Protein AF-C0XGL8-F1 (afdb_monomer_lite)

pLDDT: mean 82.8, std 14.72, range [52.31, 97.38]

Radius of gyration: 19.2 Å; chains: 1; bounding box: 34×46×50 Å

Secondary structure (DSSP, 8-state):
-HHHHHHHHHHHHT--PPPHHHHHHHHHHHHHHHH--HHHHHHHHT-S-HHHHHHHTTHHHHHHHHHHHH----

Organism: Lentilactobacillus hilgardii (strain ATCC 8290 / DSM 20176 / CCUG 30140 / JCM 1155 / KCTC 3500 / NBRC 15886 / NCIMB 8040 / NRRL B-1843 / 9) (NCBI:txid1423757)

InterPro do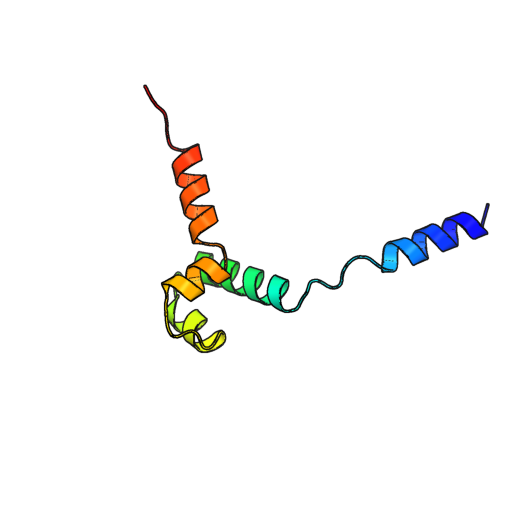mains:
  IPR011010 DNA breaking-rejoining enzyme, catalytic core [SSF56349] (17-69)
  IPR013762 Integrase-like, catalytic domain superfamily [G3DSA:1.10.443.10] (3-72)

Sequence (74 aa):
MELMEYLDETVAVEKRTPSTHTHRKKFGHHYYKRTHDIETLMKIFNYSSQKITKHYIGVTDDEINQLQNNFRLG

Structure (mmCIF, N/CA/C/O backbone):
data_AF-C0XGL8-F1
#
_entry.id   AF-C0XGL8-F1
#
loop_
_atom_site.group_PDB
_atom_site.id
_atom_site.type_symbol
_atom_site.label_atom_id
_atom_site.label_alt_id
_atom_site.label_comp_id
_atom_site.label_asym_id
_atom_site.label_entity_id
_atom_site.label_seq_id
_atom_site.pdbx_PDB_ins_code
_atom_site.Cartn_x
_atom_site.Cartn_y
_atom_site.Cartn_z
_atom_site.occupancy
_atom_site.B_iso_or_equiv
_atom_site.auth_seq_id
_atom_site.auth_comp_id
_atom_site.auth_asym_id
_atom_site.auth_atom_id
_atom_site.pdbx_PDB_model_num
ATOM 1 N N . MET A 1 1 ? 5.196 33.236 -32.358 1.00 60.09 1 MET A N 1
ATOM 2 C CA . MET A 1 1 ? 3.883 32.608 -32.103 1.00 60.09 1 MET A CA 1
ATOM 3 C C . MET A 1 1 ? 3.962 31.098 -32.305 1.00 60.09 1 MET A C 1
ATOM 5 O O . MET A 1 1 ? 3.513 30.390 -31.432 1.00 60.09 1 MET A O 1
ATOM 9 N N . GLU A 1 2 ? 4.661 30.619 -33.336 1.00 65.69 2 GLU A N 1
ATOM 10 C CA . GLU A 1 2 ? 4.948 29.189 -33.587 1.00 65.69 2 GLU A CA 1
ATOM 11 C C . GLU A 1 2 ? 5.931 28.545 -32.578 1.00 65.69 2 GLU A C 1
ATOM 13 O O . GLU A 1 2 ? 5.755 27.414 -32.145 1.00 65.69 2 GLU A O 1
ATOM 18 N N . LEU A 1 3 ? 6.933 29.299 -32.103 1.00 56.50 3 LEU A N 1
ATOM 19 C CA . LEU A 1 3 ? 7.940 28.781 -31.158 1.00 56.50 3 LEU A CA 1
ATOM 20 C C . LEU A 1 3 ? 7.426 28.566 -29.721 1.00 56.50 3 LEU A C 1
ATOM 22 O O . LEU A 1 3 ? 8.014 27.786 -28.981 1.00 56.50 3 LEU A O 1
ATOM 26 N N . MET A 1 4 ? 6.354 29.256 -29.316 1.00 62.38 4 MET A N 1
ATOM 27 C CA . MET A 1 4 ? 5.775 29.109 -27.969 1.00 62.38 4 MET A CA 1
ATOM 28 C C . MET A 1 4 ? 4.854 27.885 -27.870 1.00 62.38 4 MET A C 1
ATOM 30 O O . MET A 1 4 ? 4.771 27.282 -26.808 1.00 62.38 4 MET A O 1
ATOM 34 N N . GLU A 1 5 ? 4.212 27.496 -28.974 1.00 65.38 5 GLU A N 1
ATOM 35 C CA . GLU A 1 5 ? 3.385 26.286 -29.074 1.00 65.38 5 GLU A CA 1
ATOM 36 C C . GLU A 1 5 ? 4.257 25.017 -29.036 1.00 65.38 5 GLU A C 1
ATOM 38 O O . GLU A 1 5 ? 3.963 24.076 -28.304 1.00 65.38 5 GLU A O 1
ATOM 43 N N . TYR A 1 6 ? 5.424 25.051 -29.694 1.00 63.69 6 TYR A N 1
ATOM 44 C CA . TYR A 1 6 ? 6.419 23.968 -29.656 1.00 63.69 6 TYR A CA 1
ATOM 45 C C . TYR A 1 6 ? 7.037 23.754 -28.258 1.00 63.69 6 TYR A C 1
ATOM 47 O O . TYR A 1 6 ? 7.378 22.635 -27.861 1.00 63.69 6 TYR A O 1
ATOM 55 N N . LEU A 1 7 ? 7.183 24.832 -27.481 1.00 61.00 7 LEU A N 1
ATOM 56 C CA . LEU A 1 7 ? 7.642 24.764 -26.091 1.00 61.00 7 LEU A CA 1
ATOM 57 C C . LEU A 1 7 ? 6.572 24.170 -25.160 1.00 61.00 7 LEU A C 1
ATOM 59 O O . LEU A 1 7 ? 6.926 23.424 -24.254 1.00 61.00 7 LEU A O 1
ATOM 63 N N . ASP A 1 8 ? 5.283 24.428 -25.396 1.00 65.44 8 ASP A N 1
ATOM 64 C CA . ASP A 1 8 ? 4.191 23.849 -24.597 1.00 65.44 8 ASP A CA 1
ATOM 65 C C . ASP A 1 8 ? 4.042 22.335 -24.837 1.00 65.44 8 ASP A C 1
ATOM 67 O O . ASP A 1 8 ? 3.918 21.562 -23.886 1.00 65.44 8 ASP A O 1
ATOM 71 N N . GLU A 1 9 ? 4.177 21.874 -26.087 1.00 58.94 9 GLU A N 1
ATOM 72 C CA . GLU A 1 9 ? 4.184 20.438 -26.407 1.00 58.94 9 GLU A CA 1
ATOM 73 C C . GLU A 1 9 ? 5.401 19.706 -25.817 1.00 58.94 9 GLU A C 1
ATOM 75 O O . GLU A 1 9 ? 5.261 18.607 -25.276 1.00 58.94 9 GLU A O 1
ATOM 80 N N . THR A 1 10 ? 6.594 20.309 -25.850 1.00 57.19 10 THR A N 1
ATOM 81 C CA . THR A 1 10 ? 7.810 19.701 -25.273 1.00 57.19 10 THR A CA 1
ATOM 82 C C . THR A 1 10 ? 7.806 19.704 -23.740 1.00 57.19 10 THR A C 1
ATOM 84 O O . THR A 1 10 ? 8.225 18.716 -23.134 1.00 57.19 10 THR A O 1
ATOM 87 N N . VAL A 1 11 ? 7.251 20.741 -23.102 1.00 59.38 11 VAL A N 1
ATOM 88 C CA . VAL A 1 11 ? 7.014 20.784 -21.645 1.00 59.38 11 VAL A CA 1
ATOM 89 C C . VAL A 1 11 ? 5.914 19.793 -21.232 1.00 59.38 11 VAL A C 1
ATOM 91 O O . VAL A 1 11 ? 6.002 19.173 -20.169 1.00 59.38 11 VAL A O 1
ATOM 94 N N . ALA A 1 12 ? 4.909 19.552 -22.080 1.00 56.19 12 ALA A N 1
ATOM 95 C CA . ALA A 1 12 ? 3.853 18.574 -21.817 1.00 56.19 12 ALA A CA 1
ATOM 96 C C . ALA A 1 12 ? 4.323 17.109 -21.908 1.00 56.19 12 ALA A C 1
ATOM 98 O O . ALA A 1 12 ? 3.723 16.247 -21.258 1.00 56.19 12 ALA A O 1
ATOM 99 N N . VAL A 1 13 ? 5.386 16.810 -22.665 1.00 55.09 13 VAL A N 1
ATOM 100 C CA . VAL A 1 13 ? 5.969 15.455 -22.791 1.00 55.09 13 VAL A CA 1
ATOM 101 C C . VAL A 1 13 ? 6.801 15.058 -21.563 1.00 55.09 13 VAL A C 1
ATOM 103 O O . VAL A 1 13 ? 6.966 13.869 -21.290 1.00 55.09 13 VAL A O 1
ATOM 106 N N . GLU A 1 14 ? 7.188 16.012 -20.711 1.00 52.31 14 GLU A N 1
ATOM 107 C CA . GLU A 1 14 ? 7.717 15.726 -19.369 1.00 52.31 14 GLU A CA 1
ATOM 108 C C . GLU A 1 14 ? 6.609 15.317 -18.366 1.00 52.31 14 GLU A C 1
ATOM 110 O O . GLU A 1 14 ? 6.813 15.263 -17.148 1.00 52.31 14 GLU A O 1
ATOM 115 N N . LYS A 1 15 ? 5.404 14.974 -18.851 1.00 59.16 15 LYS A N 1
ATOM 116 C CA . LYS A 1 15 ? 4.353 14.317 -18.060 1.00 59.16 15 LYS A CA 1
ATOM 117 C C . LYS A 1 15 ? 4.800 12.921 -17.625 1.00 59.16 15 LYS A C 1
ATOM 119 O O . LYS A 1 15 ? 4.469 11.910 -18.235 1.00 59.16 15 LYS A O 1
ATOM 124 N N . ARG A 1 16 ? 5.499 12.911 -16.486 1.00 60.44 16 ARG A N 1
ATOM 125 C CA . ARG A 1 16 ? 5.571 11.863 -15.458 1.00 60.44 16 ARG A CA 1
ATOM 126 C C . ARG A 1 16 ? 5.330 10.457 -15.995 1.00 60.44 16 ARG A C 1
ATOM 128 O O . ARG A 1 16 ? 4.215 9.937 -15.908 1.00 60.44 16 ARG A O 1
ATOM 135 N N . THR A 1 17 ? 6.404 9.788 -16.397 1.00 54.62 17 THR A N 1
ATOM 136 C CA . THR A 1 17 ? 6.420 8.327 -16.338 1.00 54.62 17 THR A CA 1
ATOM 137 C C . THR A 1 17 ? 6.039 7.930 -14.905 1.00 54.62 17 THR A C 1
ATOM 139 O O . THR A 1 17 ? 6.693 8.350 -13.943 1.00 54.62 17 THR A O 1
ATOM 142 N N . PRO A 1 18 ? 4.919 7.214 -14.688 1.00 63.88 18 PRO A N 1
ATOM 143 C CA . PRO A 1 18 ? 4.555 6.846 -13.335 1.00 63.88 18 PRO A CA 1
ATOM 144 C C . PRO A 1 18 ? 5.643 5.911 -12.816 1.00 63.88 18 PRO A C 1
ATOM 146 O O . PRO A 1 18 ? 5.978 4.923 -13.472 1.00 63.88 18 PRO A O 1
ATOM 149 N N . SER A 1 19 ? 6.213 6.231 -11.652 1.00 75.38 19 SER A N 1
ATOM 150 C CA . SER A 1 19 ? 7.287 5.419 -11.079 1.00 75.38 19 SER A CA 1
ATOM 151 C C . SER A 1 19 ? 6.865 3.947 -11.004 1.00 75.38 19 SER A C 1
ATOM 153 O O . SER A 1 19 ? 5.684 3.632 -10.799 1.00 75.38 19 SER A O 1
ATOM 155 N N . THR A 1 20 ? 7.820 3.027 -11.120 1.00 83.69 20 THR A N 1
ATOM 156 C CA . THR A 1 20 ? 7.568 1.584 -10.974 1.00 83.69 20 THR A CA 1
ATOM 157 C C . THR A 1 20 ? 6.824 1.275 -9.671 1.00 83.69 20 THR A C 1
ATOM 159 O O . THR A 1 20 ? 5.950 0.410 -9.634 1.00 83.69 20 THR A O 1
ATOM 162 N N . HIS A 1 21 ? 7.080 2.043 -8.606 1.00 88.06 21 HIS A N 1
ATOM 163 C CA . HIS A 1 21 ? 6.347 1.921 -7.349 1.00 88.06 21 HIS A CA 1
ATOM 164 C C . HIS A 1 21 ? 4.877 2.331 -7.480 1.00 88.06 21 HIS A C 1
ATOM 166 O O . HIS A 1 21 ? 4.019 1.603 -6.994 1.00 88.06 21 HIS A O 1
ATOM 172 N N . THR A 1 22 ? 4.560 3.440 -8.153 1.00 89.88 22 THR A N 1
ATOM 173 C CA . THR A 1 22 ? 3.170 3.873 -8.383 1.00 89.88 22 THR A CA 1
ATOM 174 C C . THR A 1 22 ? 2.378 2.814 -9.149 1.00 89.88 22 THR A C 1
ATOM 176 O O . THR A 1 22 ? 1.249 2.506 -8.770 1.00 89.88 22 THR A O 1
ATOM 179 N N . HIS A 1 23 ? 2.978 2.209 -10.177 1.00 90.44 23 HIS A N 1
ATOM 180 C CA . HIS A 1 23 ? 2.356 1.112 -10.920 1.00 90.44 23 HIS A CA 1
ATOM 181 C C . HIS A 1 23 ? 2.126 -0.124 -10.050 1.00 90.44 23 HIS A C 1
ATOM 183 O O . HIS A 1 23 ? 1.010 -0.641 -10.018 1.00 90.44 23 HIS A O 1
ATOM 189 N N . ARG A 1 24 ? 3.139 -0.566 -9.292 1.00 92.75 24 ARG A N 1
ATOM 190 C CA . ARG A 1 24 ? 3.016 -1.722 -8.385 1.00 92.75 24 ARG A CA 1
ATOM 191 C C . ARG A 1 24 ? 1.937 -1.510 -7.323 1.00 92.75 24 ARG A C 1
ATOM 193 O O . ARG A 1 24 ? 1.159 -2.425 -7.070 1.00 92.75 24 ARG A O 1
ATOM 200 N N . LYS A 1 25 ? 1.844 -0.303 -6.753 1.00 93.81 25 LYS A N 1
ATOM 201 C CA . LYS A 1 25 ? 0.792 0.058 -5.791 1.00 93.81 25 LYS A CA 1
ATOM 202 C C . LYS A 1 25 ? -0.598 -0.013 -6.419 1.00 93.81 25 LYS A C 1
ATOM 204 O O . LYS A 1 25 ? -1.467 -0.685 -5.875 1.00 93.81 25 LYS A O 1
ATOM 209 N N . LYS A 1 26 ? -0.787 0.611 -7.589 1.00 93.69 26 LYS A N 1
ATOM 210 C CA . LYS A 1 26 ? -2.067 0.585 -8.320 1.00 93.69 26 LYS A CA 1
ATOM 211 C C . LYS A 1 26 ? -2.487 -0.833 -8.704 1.00 93.69 26 LYS A C 1
ATOM 213 O O . LYS A 1 26 ? -3.642 -1.196 -8.509 1.00 93.69 26 LYS A O 1
ATOM 218 N N . PHE A 1 27 ? -1.552 -1.637 -9.212 1.00 95.25 27 PHE A N 1
ATOM 219 C CA . PHE A 1 27 ? -1.795 -3.044 -9.525 1.00 95.25 27 PHE A CA 1
ATOM 220 C C . PHE A 1 27 ? -2.244 -3.819 -8.283 1.00 95.25 27 PHE A C 1
ATOM 222 O O . PHE A 1 27 ? -3.293 -4.457 -8.309 1.00 95.25 27 PHE A O 1
ATOM 229 N N . GLY A 1 28 ? -1.481 -3.727 -7.190 1.00 95.62 28 GLY A N 1
ATOM 230 C CA . GLY A 1 28 ? -1.783 -4.459 -5.963 1.00 95.62 28 GLY A CA 1
ATOM 231 C C . GLY A 1 28 ? -3.121 -4.053 -5.345 1.00 95.62 28 GLY A C 1
ATOM 232 O O . GLY A 1 28 ? -3.887 -4.914 -4.923 1.00 95.62 28 GLY A O 1
ATOM 233 N N . HIS A 1 29 ? -3.444 -2.760 -5.369 1.00 95.81 29 HIS A N 1
ATOM 234 C CA . HIS A 1 29 ? -4.730 -2.238 -4.905 1.00 95.81 29 HIS A CA 1
ATOM 235 C C . HIS A 1 29 ? -5.903 -2.788 -5.721 1.00 95.81 29 HIS A C 1
ATOM 237 O O . HIS A 1 29 ? -6.840 -3.353 -5.160 1.00 95.81 29 HIS A O 1
ATOM 243 N N . HIS A 1 30 ? -5.824 -2.698 -7.053 1.00 95.12 30 HIS A N 1
ATOM 244 C CA . HIS A 1 30 ? -6.880 -3.191 -7.938 1.00 95.12 30 HIS A CA 1
ATOM 245 C C . HIS A 1 30 ? -7.054 -4.712 -7.845 1.00 95.12 30 HIS A C 1
ATOM 247 O O . HIS A 1 30 ? -8.183 -5.204 -7.830 1.00 95.12 30 HIS A O 1
ATOM 253 N N . TYR A 1 31 ? -5.947 -5.454 -7.759 1.00 96.62 31 TYR A N 1
ATOM 254 C CA . TYR A 1 31 ? -5.971 -6.900 -7.568 1.00 96.62 31 TYR A CA 1
ATOM 255 C C . TYR A 1 31 ? -6.677 -7.258 -6.258 1.00 96.62 31 TYR A C 1
ATOM 257 O O . TYR A 1 31 ? -7.660 -7.996 -6.287 1.00 96.62 31 TYR A O 1
ATOM 265 N N . TYR A 1 32 ? -6.256 -6.665 -5.134 1.00 96.44 32 TYR A N 1
ATOM 266 C CA . TYR A 1 32 ? -6.844 -6.954 -3.827 1.00 96.44 32 TYR A CA 1
ATOM 267 C C . TYR A 1 32 ? -8.338 -6.617 -3.768 1.00 96.44 32 TYR A C 1
ATOM 269 O O . TYR A 1 32 ? -9.109 -7.417 -3.255 1.00 96.44 32 TYR A O 1
ATOM 277 N N . LYS A 1 33 ? -8.790 -5.498 -4.354 1.00 93.38 33 LYS A N 1
ATOM 278 C CA . LYS A 1 33 ? -10.230 -5.159 -4.379 1.00 93.38 33 LYS A CA 1
ATOM 279 C C . LYS A 1 33 ? -11.084 -6.175 -5.140 1.00 93.38 33 LYS A C 1
ATOM 281 O O . LYS A 1 33 ? -12.274 -6.286 -4.866 1.00 93.38 33 LYS A O 1
ATOM 286 N N . ARG A 1 34 ? -10.506 -6.901 -6.103 1.00 94.94 34 ARG A N 1
ATOM 287 C CA . ARG A 1 34 ? -11.221 -7.906 -6.907 1.00 94.94 34 ARG A CA 1
ATOM 288 C C . ARG A 1 34 ? -11.154 -9.301 -6.306 1.00 94.94 34 ARG A C 1
ATOM 290 O O . ARG A 1 34 ? -12.147 -10.014 -6.349 1.00 94.94 34 ARG A O 1
ATOM 297 N N . THR A 1 35 ? -9.994 -9.698 -5.793 1.00 96.19 35 THR A N 1
ATOM 298 C CA . THR A 1 35 ? -9.746 -11.080 -5.353 1.00 96.19 35 THR A CA 1
ATOM 299 C C . THR A 1 35 ? -9.782 -11.242 -3.841 1.00 96.19 35 THR A C 1
ATOM 301 O O . THR A 1 35 ? -10.017 -12.345 -3.365 1.00 96.19 35 THR A O 1
ATOM 304 N N . HIS A 1 36 ? -9.531 -10.165 -3.091 1.00 94.50 36 HIS A N 1
ATOM 305 C CA . HIS A 1 36 ? -9.257 -10.177 -1.651 1.00 94.50 36 HIS A CA 1
ATOM 306 C C . HIS A 1 36 ? -8.103 -11.119 -1.243 1.00 94.50 36 HIS A C 1
ATOM 308 O O . HIS A 1 36 ? -7.937 -11.432 -0.066 1.00 94.50 36 HIS A O 1
ATOM 314 N N . ASP A 1 37 ? -7.255 -11.525 -2.197 1.00 96.25 37 ASP A N 1
ATOM 315 C CA . ASP A 1 37 ? -6.120 -12.420 -1.969 1.00 96.25 37 ASP A CA 1
ATOM 316 C C . ASP A 1 37 ? -4.845 -11.612 -1.684 1.00 96.25 37 ASP A C 1
ATOM 318 O O . ASP A 1 37 ? -4.149 -11.127 -2.583 1.00 96.25 37 ASP A O 1
ATOM 322 N N . ILE A 1 38 ? -4.543 -11.447 -0.395 1.00 96.12 38 ILE A N 1
ATOM 323 C CA . ILE A 1 38 ? -3.330 -10.763 0.064 1.00 96.12 38 ILE A CA 1
ATOM 324 C C . ILE A 1 38 ? -2.083 -11.654 -0.009 1.00 96.12 38 ILE A C 1
ATOM 326 O O . ILE A 1 38 ? -0.976 -11.134 -0.146 1.00 96.12 38 ILE A O 1
ATOM 330 N N . GLU A 1 39 ? -2.230 -12.977 0.068 1.00 97.00 39 GLU A N 1
ATOM 331 C CA . GLU A 1 39 ? -1.101 -13.912 0.108 1.00 97.00 39 GLU A CA 1
ATOM 332 C C . GLU A 1 39 ? -0.379 -13.965 -1.235 1.00 97.00 39 GLU A C 1
ATOM 334 O O . GLU A 1 39 ? 0.855 -13.970 -1.295 1.00 97.00 39 GLU A O 1
ATOM 339 N N . THR A 1 40 ? -1.138 -13.935 -2.328 1.00 96.75 40 THR A N 1
ATOM 340 C CA . THR A 1 40 ? -0.570 -13.841 -3.674 1.00 96.75 40 THR A CA 1
ATOM 341 C C . THR A 1 40 ? 0.176 -12.521 -3.862 1.00 96.75 40 THR A C 1
ATOM 343 O O . THR A 1 40 ? 1.297 -12.516 -4.374 1.00 96.75 40 THR A O 1
ATOM 346 N N . LEU A 1 41 ? -0.364 -11.402 -3.367 1.00 96.31 41 LEU A N 1
ATOM 347 C CA . LEU A 1 41 ? 0.336 -10.112 -3.413 1.00 96.31 41 LEU A CA 1
ATOM 348 C C . LEU A 1 41 ? 1.611 -10.101 -2.567 1.00 96.31 41 LEU A C 1
ATOM 350 O O . LEU A 1 41 ? 2.615 -9.530 -2.992 1.00 96.31 41 LEU A O 1
ATOM 354 N N . MET A 1 42 ? 1.606 -10.760 -1.408 1.00 97.38 42 MET A N 1
ATOM 355 C CA . MET A 1 42 ? 2.805 -10.926 -0.583 1.00 97.38 42 MET A CA 1
ATOM 356 C C . MET A 1 42 ? 3.910 -11.665 -1.335 1.00 97.38 42 MET A C 1
ATOM 358 O O . MET A 1 42 ? 5.056 -11.217 -1.313 1.00 97.38 42 MET A O 1
ATOM 362 N N . LYS A 1 43 ? 3.570 -12.746 -2.048 1.00 97.06 43 LYS A N 1
ATOM 363 C CA . LYS A 1 43 ? 4.521 -13.494 -2.887 1.00 97.06 43 LYS A CA 1
ATOM 364 C C . LYS A 1 43 ? 5.040 -12.637 -4.045 1.00 97.06 43 LYS A C 1
ATOM 366 O O . LYS A 1 43 ? 6.246 -12.574 -4.256 1.00 97.06 43 LYS A O 1
ATOM 371 N N . ILE A 1 44 ? 4.154 -11.920 -4.744 1.00 94.69 44 ILE A N 1
ATOM 372 C CA . ILE A 1 44 ? 4.515 -11.043 -5.875 1.00 94.69 44 ILE A CA 1
ATOM 373 C C . ILE A 1 44 ? 5.429 -9.891 -5.433 1.00 94.69 44 ILE A C 1
ATOM 375 O O . ILE A 1 44 ? 6.340 -9.497 -6.162 1.00 94.69 44 ILE A O 1
ATOM 379 N N . PHE A 1 45 ? 5.195 -9.321 -4.250 1.00 94.56 45 PHE A N 1
ATOM 380 C CA . PHE A 1 45 ? 5.988 -8.202 -3.738 1.00 94.56 45 PHE A CA 1
ATOM 381 C C . PHE A 1 45 ? 7.154 -8.613 -2.840 1.00 94.56 45 PHE A C 1
ATOM 383 O O . PHE A 1 45 ? 7.936 -7.739 -2.463 1.00 94.56 45 PHE A O 1
ATOM 390 N N . ASN A 1 46 ? 7.297 -9.911 -2.564 1.00 96.12 46 ASN A N 1
ATOM 391 C CA . ASN A 1 46 ? 8.273 -10.485 -1.643 1.00 96.12 46 ASN A CA 1
ATOM 392 C C . ASN A 1 46 ? 8.226 -9.837 -0.245 1.00 96.12 46 ASN A C 1
ATOM 394 O O . ASN A 1 46 ? 9.246 -9.448 0.324 1.00 96.12 46 ASN A O 1
ATOM 398 N N . TYR A 1 47 ? 7.018 -9.676 0.296 1.00 95.56 47 TYR A N 1
ATOM 399 C CA . TYR A 1 47 ? 6.797 -9.141 1.638 1.00 95.56 47 TYR A CA 1
ATOM 400 C C . TYR A 1 47 ? 6.399 -10.249 2.605 1.00 95.56 47 TYR A C 1
ATOM 402 O O . TYR A 1 47 ? 5.508 -11.046 2.331 1.00 95.56 47 TYR A O 1
ATOM 410 N N . SER A 1 48 ? 7.024 -10.250 3.783 1.00 95.00 48 SER A N 1
ATOM 411 C CA . SER A 1 48 ? 6.783 -11.239 4.840 1.00 95.00 48 SER A CA 1
ATOM 412 C C . SER A 1 48 ? 5.540 -10.953 5.685 1.00 95.00 48 SER A C 1
ATOM 414 O O . SER A 1 48 ? 5.138 -11.785 6.492 1.00 95.00 48 SER A O 1
ATOM 416 N N . SER A 1 49 ? 4.913 -9.785 5.515 1.00 96.44 49 SER A N 1
ATOM 417 C CA . SER A 1 49 ? 3.765 -9.366 6.316 1.00 96.44 49 SER A CA 1
ATOM 418 C C . SER A 1 49 ? 2.607 -8.866 5.459 1.00 96.44 49 SER A C 1
ATOM 420 O O . SER A 1 49 ? 2.7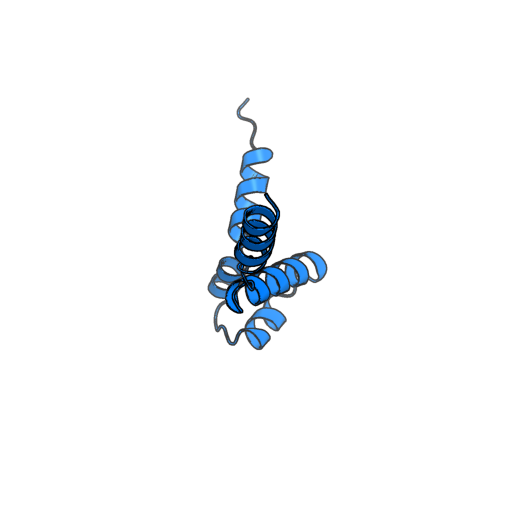65 -7.997 4.593 1.00 96.44 49 SER A O 1
ATOM 422 N N . GLN A 1 50 ? 1.406 -9.344 5.789 1.00 95.50 50 GLN A N 1
ATOM 423 C CA . GLN A 1 50 ? 0.154 -8.824 5.240 1.00 95.50 50 GLN A CA 1
ATOM 424 C C . GLN A 1 50 ? -0.013 -7.333 5.548 1.00 95.50 50 GLN A C 1
ATOM 426 O O . GLN A 1 50 ? -0.446 -6.580 4.682 1.00 95.50 50 GLN A O 1
ATOM 431 N N . LYS A 1 51 ? 0.383 -6.885 6.749 1.00 95.19 51 LYS A N 1
ATOM 432 C CA . LYS A 1 51 ? 0.290 -5.475 7.161 1.00 95.19 51 LYS A CA 1
ATOM 433 C C . LYS A 1 51 ? 1.125 -4.577 6.250 1.00 95.19 51 LYS A C 1
ATOM 435 O O . LYS A 1 51 ? 0.623 -3.569 5.762 1.00 95.19 51 LYS A O 1
ATOM 440 N N . ILE A 1 52 ? 2.371 -4.974 5.982 1.00 94.62 52 ILE A N 1
ATOM 441 C CA . ILE A 1 52 ? 3.271 -4.250 5.069 1.00 94.62 52 ILE A CA 1
ATOM 442 C C . ILE A 1 52 ? 2.660 -4.198 3.667 1.00 94.62 52 ILE A C 1
ATOM 444 O O . ILE A 1 52 ? 2.643 -3.144 3.039 1.00 94.62 52 ILE A O 1
ATOM 448 N N . THR A 1 53 ? 2.096 -5.314 3.205 1.00 96.12 53 THR A N 1
ATOM 449 C CA . THR A 1 53 ? 1.488 -5.418 1.873 1.00 96.12 53 THR A CA 1
ATOM 450 C C . THR A 1 53 ? 0.258 -4.524 1.732 1.0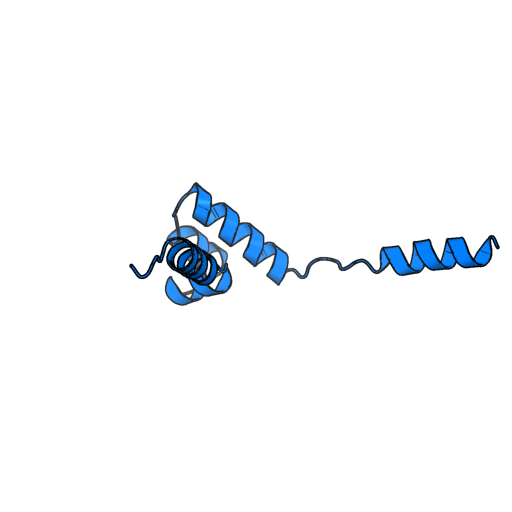0 96.12 53 THR A C 1
ATOM 452 O O . THR A 1 53 ? 0.209 -3.730 0.797 1.00 96.12 53 THR A O 1
ATOM 455 N N . LYS A 1 54 ? -0.692 -4.589 2.677 1.00 94.62 54 LYS A N 1
ATOM 456 C CA . LYS A 1 54 ? -1.914 -3.764 2.693 1.00 94.62 54 LYS A CA 1
ATOM 457 C C . LYS A 1 54 ? -1.604 -2.271 2.761 1.00 94.62 54 LYS A C 1
ATOM 459 O O . LYS A 1 54 ? -2.211 -1.488 2.032 1.00 94.62 54 LYS A O 1
ATOM 464 N N . HIS A 1 55 ? -0.627 -1.895 3.584 1.00 93.81 55 HIS A N 1
ATOM 465 C CA . HIS A 1 55 ? -0.168 -0.514 3.678 1.00 93.81 55 HIS A CA 1
ATOM 466 C C . HIS A 1 55 ? 0.508 -0.055 2.379 1.00 93.81 55 HIS A C 1
ATOM 468 O O . HIS A 1 55 ? 0.194 1.011 1.860 1.00 93.81 55 HIS A O 1
ATOM 474 N N . TYR A 1 56 ? 1.381 -0.883 1.794 1.00 94.12 56 TYR A N 1
ATOM 475 C CA . TYR A 1 56 ? 2.052 -0.559 0.535 1.00 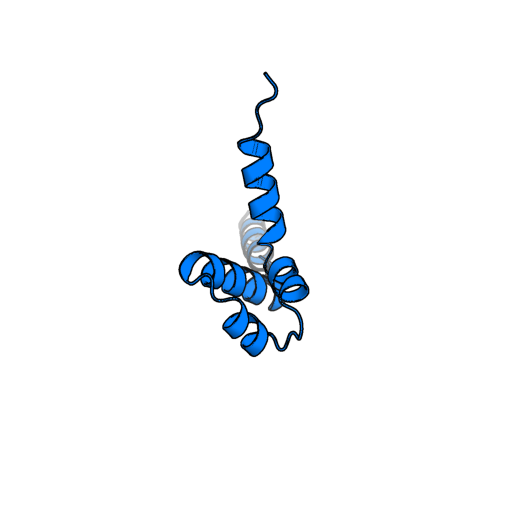94.12 56 TYR A CA 1
ATOM 476 C C . TYR A 1 56 ? 1.057 -0.267 -0.595 1.00 94.12 56 TYR A C 1
ATOM 478 O O . TYR A 1 56 ? 1.248 0.706 -1.325 1.00 94.12 56 TYR A O 1
ATOM 486 N N . ILE A 1 57 ? -0.005 -1.069 -0.716 1.00 95.31 57 ILE A N 1
ATOM 487 C CA . ILE A 1 57 ? -1.042 -0.911 -1.749 1.00 95.31 57 ILE A CA 1
ATOM 488 C C . ILE A 1 57 ? -2.126 0.124 -1.395 1.00 95.31 57 ILE A C 1
ATOM 490 O O . ILE A 1 57 ? -2.995 0.366 -2.222 1.00 95.31 57 ILE A O 1
ATOM 494 N N . GLY A 1 58 ? -2.097 0.738 -0.208 1.00 92.75 58 GLY A N 1
ATOM 495 C CA . GLY A 1 58 ? -3.045 1.792 0.186 1.00 92.75 58 GLY A CA 1
ATOM 496 C C . GLY A 1 58 ? -4.464 1.311 0.517 1.00 92.75 58 GLY A C 1
ATOM 497 O O . GLY A 1 58 ? -5.389 2.113 0.535 1.00 92.75 58 GLY A O 1
ATOM 498 N N . VAL A 1 59 ? -4.665 0.015 0.782 1.00 90.06 59 VAL A N 1
ATOM 499 C CA . VAL A 1 59 ? -5.992 -0.520 1.160 1.00 90.06 59 VAL A CA 1
ATOM 500 C C . VAL A 1 59 ? -6.434 -0.000 2.525 1.00 90.06 59 VAL A C 1
ATOM 502 O O . VAL A 1 59 ? -7.601 0.317 2.710 1.00 90.06 59 VAL A O 1
ATOM 505 N N . THR A 1 60 ? -5.497 0.127 3.466 1.00 85.19 60 THR A N 1
ATOM 506 C CA . THR A 1 60 ? -5.797 0.602 4.823 1.00 85.19 60 THR A CA 1
ATOM 507 C C . THR A 1 60 ? -6.334 2.035 4.824 1.00 85.19 60 THR A C 1
ATOM 509 O O . THR A 1 60 ? -7.262 2.334 5.566 1.00 85.19 60 THR A O 1
ATOM 512 N N . ASP A 1 61 ? -5.798 2.904 3.965 1.00 82.69 61 ASP A N 1
ATOM 513 C CA . ASP A 1 61 ? -6.253 4.293 3.862 1.00 82.69 61 ASP A CA 1
ATOM 514 C C . ASP A 1 61 ? -7.661 4.365 3.250 1.00 82.69 61 ASP A C 1
ATOM 516 O O . ASP A 1 61 ? -8.518 5.102 3.735 1.00 82.69 61 ASP A O 1
ATOM 520 N N . ASP A 1 62 ? -7.935 3.545 2.229 1.00 83.50 62 ASP A N 1
ATOM 521 C CA . ASP A 1 62 ? -9.269 3.405 1.633 1.00 83.50 62 ASP A CA 1
ATOM 522 C C . ASP A 1 62 ? -10.314 2.933 2.660 1.00 83.50 62 ASP A C 1
ATOM 524 O O . ASP A 1 62 ? -11.405 3.500 2.726 1.00 83.50 62 ASP A O 1
ATOM 528 N N . GLU A 1 63 ? -9.989 1.917 3.466 1.00 84.19 63 GLU A N 1
ATOM 529 C CA . GLU A 1 63 ? -10.870 1.383 4.516 1.00 84.19 63 GLU A CA 1
ATOM 530 C C . GLU A 1 63 ? -11.182 2.451 5.577 1.00 84.19 63 GLU A C 1
ATOM 532 O O . GLU A 1 63 ? -12.342 2.640 5.950 1.00 84.19 63 GLU A O 1
ATOM 537 N N . ILE A 1 64 ? -10.170 3.204 6.019 1.00 81.12 64 ILE A N 1
ATOM 538 C CA . ILE A 1 64 ? -10.343 4.305 6.978 1.00 81.12 64 ILE A CA 1
ATOM 539 C C . ILE A 1 64 ? -11.238 5.400 6.392 1.00 81.12 64 ILE A C 1
ATOM 541 O O . ILE A 1 64 ? -12.173 5.845 7.058 1.00 81.12 64 ILE A O 1
ATOM 545 N N . ASN A 1 65 ? -10.999 5.804 5.143 1.00 80.94 65 ASN A N 1
ATOM 546 C CA . ASN A 1 65 ? -11.803 6.826 4.472 1.00 80.94 65 ASN A CA 1
ATOM 547 C C . ASN A 1 65 ? -13.271 6.394 4.333 1.00 80.94 65 ASN A C 1
ATOM 549 O O . ASN A 1 65 ? -14.181 7.194 4.543 1.00 80.94 65 ASN A O 1
ATOM 553 N N . GLN A 1 66 ? -13.527 5.122 4.013 1.00 82.56 66 GLN A N 1
ATOM 554 C CA . GLN A 1 66 ? -14.889 4.581 3.956 1.00 82.56 66 GLN A CA 1
ATOM 555 C C . GLN A 1 66 ? -15.577 4.615 5.320 1.00 82.56 66 GLN A C 1
ATOM 557 O O . GLN A 1 66 ? -16.737 5.019 5.409 1.00 82.56 66 GLN A O 1
ATOM 562 N N . LEU A 1 67 ? -14.870 4.223 6.382 1.00 81.06 67 LEU A N 1
ATOM 563 C CA . LEU A 1 67 ? -15.400 4.276 7.742 1.00 81.06 67 LEU A CA 1
ATOM 564 C C . LEU A 1 67 ? -15.726 5.712 8.157 1.00 81.06 67 LEU A C 1
ATOM 566 O O . LEU A 1 67 ? -16.815 5.949 8.669 1.00 81.06 67 LEU A O 1
ATOM 570 N N . GLN A 1 68 ? -14.833 6.669 7.887 1.00 79.88 68 GLN A N 1
ATOM 571 C CA . GLN A 1 68 ? -15.055 8.088 8.184 1.00 79.88 68 GLN A CA 1
ATOM 572 C C . GLN A 1 68 ? -16.272 8.652 7.444 1.00 79.88 68 GLN A C 1
ATOM 574 O O . GLN A 1 68 ? -17.100 9.313 8.061 1.00 79.8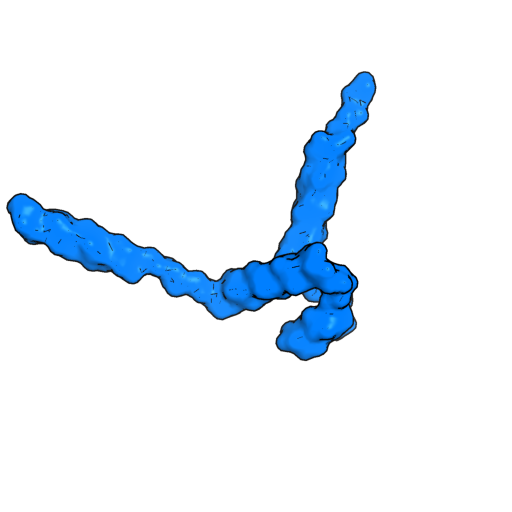8 68 GLN A O 1
ATOM 579 N N . ASN A 1 69 ? -16.426 8.349 6.153 1.00 80.19 69 ASN A N 1
ATOM 580 C CA . ASN A 1 69 ? -17.576 8.809 5.368 1.00 80.19 69 ASN A CA 1
ATOM 581 C C . ASN A 1 69 ? -18.911 8.236 5.870 1.00 80.19 69 ASN A C 1
ATOM 583 O O . ASN A 1 69 ? -19.948 8.887 5.758 1.00 80.19 69 ASN A O 1
ATOM 587 N N . ASN A 1 70 ? -18.889 7.024 6.425 1.00 78.50 70 ASN A N 1
ATOM 588 C CA . ASN A 1 70 ? -20.074 6.354 6.957 1.00 78.50 70 ASN A CA 1
ATOM 589 C C . ASN A 1 70 ? -20.332 6.673 8.438 1.00 78.50 70 ASN A C 1
ATOM 591 O O . ASN A 1 70 ? -21.365 6.277 8.983 1.00 78.50 70 ASN A O 1
ATOM 595 N N . PHE A 1 71 ? -19.416 7.378 9.101 1.00 83.81 71 PHE A N 1
ATOM 596 C CA . PHE A 1 71 ? -19.533 7.719 10.508 1.00 83.81 71 PHE A CA 1
ATOM 597 C C . PHE A 1 71 ? -20.413 8.963 10.684 1.00 83.81 71 PHE A C 1
ATOM 599 O O . PHE A 1 71 ? -20.020 10.078 10.346 1.00 83.81 71 PHE A O 1
ATOM 606 N N . ARG A 1 72 ? -21.620 8.781 11.234 1.00 75.38 72 ARG A N 1
ATOM 607 C CA . ARG A 1 72 ? -22.503 9.877 11.662 1.00 75.38 72 ARG A CA 1
ATOM 608 C C . ARG A 1 72 ? -22.561 9.892 13.186 1.00 75.38 72 ARG A C 1
ATOM 610 O O . ARG A 1 72 ? -22.977 8.906 13.788 1.00 75.38 72 ARG A O 1
ATOM 617 N N . LEU A 1 73 ? -22.156 11.005 13.792 1.00 72.56 73 LEU A N 1
ATOM 618 C CA . LEU A 1 73 ? -22.475 11.305 15.187 1.00 72.56 73 LEU A CA 1
ATOM 619 C C . LEU A 1 73 ? -23.906 11.850 15.208 1.00 72.56 73 LEU A C 1
ATOM 621 O O . LEU A 1 73 ? -24.207 12.788 14.468 1.00 72.56 73 LEU A O 1
ATOM 625 N N . GLY A 1 74 ? -24.781 11.173 15.950 1.00 65.25 74 GLY A N 1
ATOM 626 C CA . GLY A 1 74 ? -26.168 11.592 16.163 1.00 65.25 74 GLY A CA 1
ATOM 627 C C . GLY A 1 74 ? -26.274 12.863 16.989 1.00 65.25 74 GLY A C 1
ATOM 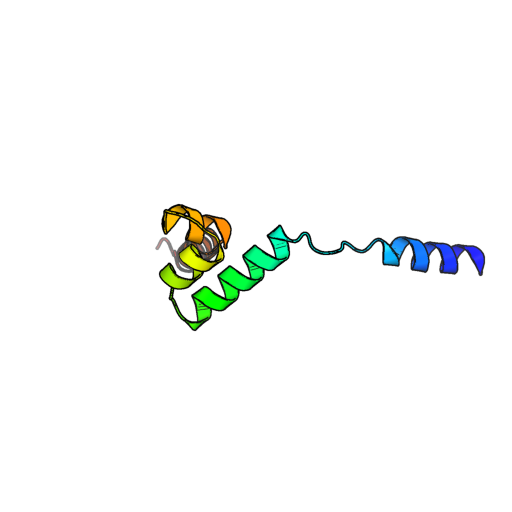628 O O . GLY A 1 74 ? -25.328 13.144 17.759 1.00 65.25 74 GLY A O 1
#

Foldseek 3Di:
DVVVVVVVVVVVVPPDPDPPLNVLLCVLLVVCVVPVDLPVQCVVVVHPDSVVSCVSNCVVVVVVVVCVVVDDDD